Protein AF-A0A1F7IY94-F1 (afdb_monomer_lite)

Organism: NCBI:txid1802061

Secondary structure (DSSP, 8-state):
-------------------------------------TT-HHHHHHHHHHHHHT--HHHHHHHHHHHHHHHHHHHHHHHHHHHHHHHHTTSS-HHHHHHHHHHHHHHHHHHHHTHHHHHH--HHHHHHHHHHHHHHHHHHHHHHT--THHHH-STT---S------

Structure (mmCIF, N/CA/C/O backbone):
data_AF-A0A1F7IY94-F1
#
_entry.id   AF-A0A1F7IY94-F1
#
loop_
_atom_site.group_PDB
_atom_site.id
_atom_site.type_symbol
_atom_site.label_atom_id
_atom_site.label_alt_id
_atom_site.label_comp_id
_atom_site.label_asym_id
_atom_site.label_entity_id
_atom_site.label_seq_id
_atom_site.pdbx_PDB_ins_code
_atom_site.Cartn_x
_atom_site.Cartn_y
_atom_site.Cartn_z
_atom_site.occupancy
_atom_site.B_iso_or_equiv
_atom_site.auth_seq_id
_atom_site.auth_comp_id
_atom_site.auth_asym_id
_atom_site.auth_atom_id
_atom_site.pdbx_PDB_model_num
ATOM 1 N N . MET A 1 1 ? -64.932 -1.871 39.758 1.00 35.47 1 MET A N 1
ATOM 2 C CA . MET A 1 1 ? -64.225 -3.030 40.347 1.00 35.47 1 MET A CA 1
ATOM 3 C C . MET A 1 1 ? -63.151 -3.480 39.370 1.00 35.47 1 MET A C 1
ATOM 5 O O . MET A 1 1 ? -63.493 -3.590 38.206 1.00 35.47 1 MET A O 1
ATOM 9 N N . LYS A 1 2 ? -61.914 -3.664 39.872 1.00 35.47 2 LYS A N 1
ATOM 10 C CA . LYS A 1 2 ? -60.779 -4.486 39.374 1.00 35.47 2 LYS A CA 1
ATOM 11 C C . LYS A 1 2 ? -60.627 -4.614 37.843 1.00 35.47 2 LYS A C 1
ATOM 13 O O . LYS A 1 2 ? -61.488 -5.180 37.197 1.00 35.47 2 LYS A O 1
ATOM 18 N N . GLY A 1 3 ? -59.547 -4.176 37.206 1.00 33.84 3 GLY A N 1
ATOM 19 C CA . GLY A 1 3 ? -58.141 -4.282 37.603 1.00 33.84 3 GLY A CA 1
ATOM 20 C C . GLY A 1 3 ? -57.408 -5.108 36.538 1.00 33.84 3 GLY A C 1
ATOM 21 O O . GLY A 1 3 ? -57.983 -6.063 36.027 1.00 33.84 3 GLY A O 1
ATOM 22 N N . GLY A 1 4 ? -56.167 -4.744 36.208 1.00 34.94 4 GLY A N 1
ATOM 23 C CA . GLY A 1 4 ? -55.294 -5.575 35.373 1.00 34.94 4 GLY A CA 1
ATOM 24 C C . GLY A 1 4 ? -54.416 -4.788 34.408 1.00 34.94 4 GLY A C 1
ATOM 25 O O . GLY A 1 4 ? -54.701 -4.733 33.217 1.00 34.94 4 GLY A O 1
ATOM 26 N N . GLU A 1 5 ? -53.325 -4.215 34.918 1.00 45.38 5 GLU A N 1
ATOM 27 C CA . GLU A 1 5 ? -52.145 -3.938 34.099 1.00 45.38 5 GLU A CA 1
ATOM 28 C C . GLU A 1 5 ? -51.575 -5.262 33.573 1.00 45.38 5 GLU A C 1
ATOM 30 O O . GLU A 1 5 ? -51.439 -6.220 34.337 1.00 45.38 5 GLU A O 1
ATOM 35 N N . ILE A 1 6 ? -51.171 -5.307 32.300 1.00 51.66 6 ILE A N 1
ATOM 36 C CA . ILE A 1 6 ? -50.238 -6.332 31.824 1.00 51.66 6 ILE A CA 1
ATOM 37 C C . ILE A 1 6 ? -49.130 -5.665 31.013 1.00 51.66 6 ILE A C 1
ATOM 39 O O . ILE A 1 6 ? -49.302 -5.207 29.886 1.00 51.66 6 ILE A O 1
ATOM 43 N N . ASN A 1 7 ? -47.971 -5.639 31.654 1.00 47.88 7 ASN A N 1
ATOM 44 C CA . ASN A 1 7 ? -46.658 -5.316 31.128 1.00 47.88 7 ASN A CA 1
ATOM 45 C C . ASN A 1 7 ? -46.289 -6.313 30.009 1.00 47.88 7 ASN A C 1
ATOM 47 O O . ASN A 1 7 ? -46.307 -7.521 30.244 1.00 47.88 7 ASN A O 1
ATOM 51 N N . MET A 1 8 ? -45.916 -5.852 28.809 1.00 44.41 8 MET A N 1
ATOM 52 C CA . MET A 1 8 ? -45.341 -6.726 27.776 1.00 44.41 8 MET A CA 1
ATOM 53 C C . MET A 1 8 ? -44.124 -6.085 27.103 1.00 44.41 8 MET A C 1
ATOM 55 O O . MET A 1 8 ? -44.231 -5.399 26.091 1.00 44.41 8 MET A O 1
ATOM 59 N N . LYS A 1 9 ? -42.934 -6.402 27.626 1.00 50.72 9 LYS A N 1
ATOM 60 C CA . LYS A 1 9 ? -41.679 -6.356 26.866 1.00 50.72 9 LYS A CA 1
ATOM 61 C C . LYS A 1 9 ? -41.744 -7.429 25.775 1.00 50.72 9 LYS A C 1
ATOM 63 O O . LYS A 1 9 ? -41.566 -8.611 26.066 1.00 50.72 9 LYS A O 1
ATOM 68 N N . LYS A 1 10 ? -42.007 -7.043 24.527 1.00 41.78 10 LYS A N 1
ATOM 69 C CA . LYS A 1 10 ? -41.949 -7.945 23.367 1.00 41.78 10 LYS A CA 1
ATOM 70 C C . LYS A 1 10 ? -40.846 -7.485 22.423 1.00 41.78 10 LYS A C 1
ATOM 72 O O . LYS A 1 10 ? -40.872 -6.381 21.894 1.00 41.78 10 LYS A O 1
ATOM 77 N N . LYS A 1 11 ? -39.845 -8.354 22.298 1.00 38.78 11 LYS A N 1
ATOM 78 C CA . LYS A 1 11 ? -38.671 -8.239 21.435 1.00 38.78 11 LYS A CA 1
ATOM 79 C C . LYS A 1 11 ? -39.135 -8.025 19.991 1.00 38.78 11 LYS A C 1
ATOM 81 O O . LYS A 1 11 ? -39.915 -8.826 19.481 1.00 38.78 11 LYS A O 1
ATOM 86 N N . ILE A 1 12 ? -38.670 -6.949 19.363 1.00 38.97 12 ILE A N 1
ATOM 87 C CA . ILE A 1 12 ? -38.904 -6.669 17.946 1.00 38.97 12 ILE A CA 1
ATOM 88 C C . ILE A 1 12 ? -38.050 -7.662 17.154 1.00 38.97 12 ILE A C 1
ATOM 90 O O . ILE A 1 12 ? -36.837 -7.506 17.054 1.00 38.97 12 ILE A O 1
ATOM 94 N N . ILE A 1 13 ? -38.679 -8.721 16.647 1.00 39.72 13 ILE A N 1
ATOM 95 C CA . ILE A 1 13 ? -38.100 -9.580 15.614 1.00 39.72 13 ILE A CA 1
ATOM 96 C C . ILE A 1 13 ? -38.387 -8.867 14.294 1.00 39.72 13 ILE A C 1
ATOM 98 O O . ILE A 1 13 ? -39.515 -8.884 13.806 1.00 39.72 13 ILE A O 1
ATOM 102 N N . LEU A 1 14 ? -37.382 -8.169 13.769 1.00 31.89 14 LEU A N 1
ATOM 103 C CA . LEU A 1 14 ? -37.431 -7.571 12.440 1.00 31.89 14 LEU A CA 1
ATOM 104 C C . LEU A 1 14 ? -37.213 -8.697 11.410 1.00 31.89 14 LEU A C 1
ATOM 106 O O . LEU A 1 14 ? -36.177 -9.364 11.481 1.00 31.89 14 LEU A O 1
ATOM 110 N N . PRO A 1 15 ? -38.134 -8.952 10.465 1.00 37.03 15 PRO A N 1
ATOM 111 C CA . PRO A 1 15 ? -37.868 -9.890 9.385 1.00 37.03 15 PRO A CA 1
ATOM 112 C C . PRO A 1 15 ? -36.902 -9.222 8.399 1.00 37.03 15 PRO A C 1
ATOM 114 O O . PRO A 1 15 ? -37.279 -8.316 7.657 1.00 37.03 15 PRO A O 1
ATOM 117 N N . VAL A 1 16 ? -35.636 -9.644 8.411 1.00 37.59 16 VAL A N 1
ATOM 118 C CA . VAL A 1 16 ? -34.658 -9.265 7.385 1.00 37.59 16 VAL A CA 1
ATOM 119 C C . VAL A 1 16 ? -35.073 -9.951 6.086 1.00 37.59 16 VAL A C 1
ATOM 121 O O . VAL A 1 16 ? -34.890 -11.154 5.910 1.00 37.59 16 VAL A O 1
ATOM 124 N N . ILE A 1 17 ? -35.668 -9.172 5.185 1.00 33.41 17 ILE A N 1
ATOM 125 C CA . ILE A 1 17 ? -35.845 -9.539 3.782 1.00 33.41 17 ILE A CA 1
ATOM 126 C C . ILE A 1 17 ? -34.440 -9.628 3.186 1.00 33.41 17 ILE A C 1
ATOM 128 O O . ILE A 1 17 ? -33.802 -8.621 2.884 1.00 33.41 17 ILE A O 1
ATOM 132 N N . MET A 1 18 ? -33.931 -10.852 3.081 1.00 37.00 18 MET A N 1
ATOM 133 C CA . MET A 1 18 ? -32.660 -11.156 2.443 1.00 37.00 18 MET A CA 1
ATOM 134 C C . MET A 1 18 ? -32.858 -11.065 0.925 1.00 37.00 18 MET A C 1
ATOM 136 O O . MET A 1 18 ? -33.174 -12.051 0.262 1.00 37.00 18 MET A O 1
ATOM 140 N N . ALA A 1 19 ? -32.724 -9.858 0.374 1.00 37.06 19 ALA A N 1
ATOM 141 C CA . ALA A 1 19 ? -32.601 -9.666 -1.065 1.00 37.06 19 ALA A CA 1
ATOM 142 C C . ALA A 1 19 ? -31.211 -10.154 -1.495 1.00 37.06 19 ALA A C 1
ATOM 144 O O . ALA A 1 19 ? -30.219 -9.430 -1.440 1.00 37.06 19 ALA A O 1
ATOM 145 N N . THR A 1 20 ? -31.140 -11.425 -1.880 1.00 45.16 20 THR A N 1
ATOM 146 C CA . THR A 1 20 ? -30.009 -12.008 -2.594 1.00 45.16 20 THR A CA 1
ATOM 147 C C . THR A 1 20 ? -29.938 -11.375 -3.980 1.00 45.16 20 THR A C 1
ATOM 149 O O . THR A 1 20 ? -30.651 -11.762 -4.898 1.00 45.16 20 THR A O 1
ATOM 152 N N . VAL A 1 21 ? -29.050 -10.396 -4.139 1.00 36.06 21 VAL A N 1
ATOM 153 C CA . VAL A 1 21 ? -28.520 -10.021 -5.450 1.00 36.06 21 VAL A CA 1
ATOM 154 C C . VAL A 1 21 ? -27.035 -10.339 -5.417 1.00 36.06 21 VAL A C 1
ATOM 156 O O . VAL A 1 21 ? -26.196 -9.498 -5.111 1.00 36.06 21 VAL A O 1
ATOM 159 N N . ILE A 1 22 ? -26.712 -11.600 -5.711 1.00 45.59 22 ILE A N 1
ATOM 160 C CA . ILE A 1 22 ? -25.378 -11.978 -6.181 1.00 45.59 22 ILE A CA 1
ATOM 161 C C . ILE A 1 22 ? -25.279 -11.412 -7.598 1.00 45.59 22 ILE A C 1
ATOM 163 O O . ILE A 1 22 ? -25.566 -12.079 -8.586 1.00 45.59 22 ILE A O 1
ATOM 167 N N . GLY A 1 23 ? -24.955 -10.128 -7.678 1.00 34.75 23 GLY A N 1
ATOM 168 C CA . GLY A 1 23 ? -24.546 -9.461 -8.899 1.00 34.75 23 GLY A CA 1
ATOM 169 C C . GLY A 1 23 ? -23.034 -9.343 -8.887 1.00 34.75 23 GLY A C 1
ATOM 170 O O . GLY A 1 23 ? -22.514 -8.245 -8.730 1.00 34.75 23 GLY A O 1
ATOM 171 N N . VAL A 1 24 ? -22.317 -10.463 -9.017 1.00 38.16 24 VAL A N 1
ATOM 172 C CA . VAL A 1 24 ? -20.900 -10.412 -9.399 1.00 38.16 24 VAL A CA 1
ATOM 173 C C . VAL A 1 24 ? -20.884 -10.019 -10.872 1.00 38.16 24 VAL A C 1
ATOM 175 O O . VAL A 1 24 ? -20.818 -10.859 -11.766 1.00 38.16 24 VAL A O 1
ATOM 178 N N . SER A 1 25 ? -21.025 -8.725 -11.142 1.00 34.38 25 SER A N 1
ATOM 179 C CA . SER A 1 25 ? -20.635 -8.167 -12.424 1.00 34.38 25 SER A CA 1
ATOM 180 C C . SER A 1 25 ? -19.120 -8.282 -12.484 1.00 34.38 25 SER A C 1
ATOM 182 O O . SER A 1 25 ? -18.404 -7.447 -11.933 1.00 34.38 25 SER A O 1
ATOM 184 N N . ILE A 1 26 ? -18.643 -9.365 -13.097 1.00 38.12 26 ILE A N 1
ATOM 185 C CA . ILE A 1 26 ? -17.262 -9.494 -13.544 1.00 38.12 26 ILE A CA 1
ATOM 186 C C . ILE A 1 26 ? -17.045 -8.312 -14.485 1.00 38.12 26 ILE A C 1
ATOM 188 O O . ILE A 1 26 ? -17.477 -8.334 -15.637 1.00 38.12 26 ILE A O 1
ATOM 192 N N . LEU A 1 27 ? -16.452 -7.239 -13.963 1.00 42.97 27 LEU A N 1
ATOM 193 C CA . LEU A 1 27 ? -15.917 -6.176 -14.789 1.00 42.97 27 LEU A CA 1
ATOM 194 C C . LEU A 1 27 ? -14.857 -6.846 -15.652 1.00 42.97 27 LEU A C 1
ATOM 196 O O . LEU A 1 27 ? -13.815 -7.282 -15.165 1.00 42.97 27 LEU A O 1
ATOM 200 N N . SER A 1 28 ? -15.189 -6.997 -16.930 1.00 37.91 28 SER A N 1
ATOM 201 C CA . SER A 1 28 ? -14.262 -7.343 -17.990 1.00 37.91 28 SER A CA 1
ATOM 202 C C . SER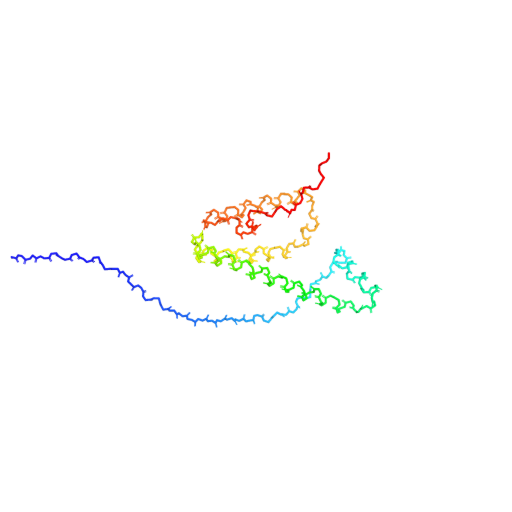 A 1 28 ? -13.040 -6.443 -17.843 1.00 37.91 28 SER A C 1
ATOM 204 O O . SER A 1 28 ? -13.123 -5.243 -18.113 1.00 37.91 28 SER A O 1
ATOM 206 N N . ALA A 1 29 ? -11.936 -7.005 -17.356 1.00 36.34 29 ALA A N 1
ATOM 207 C CA . ALA A 1 29 ? -10.670 -6.308 -17.262 1.00 36.34 29 ALA A CA 1
ATOM 208 C C . ALA A 1 29 ? -10.209 -6.011 -18.690 1.00 36.34 29 ALA A C 1
ATOM 210 O O . ALA A 1 29 ? -9.606 -6.849 -19.356 1.00 36.34 29 ALA A O 1
ATOM 211 N N . THR A 1 30 ? -10.543 -4.827 -19.198 1.00 33.59 30 THR A N 1
ATOM 212 C CA . THR A 1 30 ? -9.831 -4.273 -20.342 1.00 33.59 30 THR A CA 1
ATOM 213 C C . THR A 1 30 ? -8.368 -4.162 -19.922 1.00 33.59 30 THR A C 1
ATOM 215 O O . THR A 1 30 ? -8.116 -3.562 -18.870 1.00 33.59 30 THR A O 1
ATOM 218 N N . PRO A 1 31 ? -7.409 -4.727 -20.673 1.00 38.62 31 PRO A N 1
ATOM 219 C CA . PRO A 1 31 ? -6.003 -4.523 -20.373 1.00 38.62 31 PRO A CA 1
ATOM 220 C C . PRO A 1 31 ? -5.730 -3.020 -20.462 1.00 38.62 31 PRO A C 1
ATOM 222 O O . PRO A 1 31 ? -5.747 -2.425 -21.538 1.00 38.62 31 PRO A O 1
ATOM 225 N N . ALA A 1 32 ? -5.553 -2.377 -19.311 1.00 41.03 32 ALA A N 1
ATOM 226 C CA . ALA A 1 32 ? -5.057 -1.018 -19.268 1.00 41.03 32 ALA A CA 1
ATOM 227 C C . ALA A 1 32 ? -3.585 -1.091 -19.681 1.00 41.03 32 ALA A C 1
ATOM 229 O O . ALA A 1 32 ? -2.756 -1.621 -18.941 1.00 41.03 32 ALA A O 1
ATOM 230 N N . HIS A 1 33 ? -3.264 -0.596 -20.876 1.00 41.03 33 HIS A N 1
ATOM 231 C CA . HIS A 1 33 ? -1.879 -0.401 -21.282 1.00 41.03 33 HIS A CA 1
ATOM 232 C C . HIS A 1 33 ? -1.256 0.631 -20.339 1.00 41.03 33 HIS A C 1
ATOM 234 O O . HIS A 1 33 ? -1.517 1.829 -20.436 1.00 41.03 33 HIS A O 1
ATOM 240 N N . ALA A 1 34 ? -0.476 0.155 -19.371 1.00 44.91 34 ALA A N 1
ATOM 241 C CA . ALA A 1 34 ? 0.300 1.021 -18.505 1.00 44.91 34 ALA A CA 1
ATOM 242 C C . ALA A 1 34 ? 1.385 1.685 -19.359 1.00 44.91 34 ALA A C 1
ATOM 244 O O . ALA A 1 34 ? 2.249 0.995 -19.894 1.00 44.91 34 ALA A O 1
ATOM 245 N N . GLN A 1 35 ? 1.332 3.012 -19.486 1.00 39.19 35 GLN A N 1
ATOM 246 C CA . GLN A 1 35 ? 2.371 3.797 -20.144 1.00 39.19 35 GLN A CA 1
ATOM 247 C C . GLN A 1 35 ? 3.712 3.496 -19.463 1.00 39.19 35 GLN A C 1
ATOM 249 O O . GLN A 1 35 ? 3.924 3.793 -18.283 1.00 39.19 35 GLN A O 1
ATOM 254 N N . THR A 1 36 ? 4.585 2.801 -20.184 1.00 44.94 36 THR A N 1
ATOM 255 C CA . THR A 1 36 ? 5.885 2.380 -19.684 1.00 44.94 36 THR A CA 1
ATOM 256 C C . THR A 1 36 ? 6.800 3.597 -19.663 1.00 44.94 36 THR A C 1
ATOM 258 O O . THR A 1 36 ? 7.112 4.171 -20.700 1.00 44.94 36 THR A O 1
ATOM 261 N N . ASN A 1 37 ? 7.164 4.046 -18.466 1.00 51.50 37 ASN A N 1
ATOM 262 C CA . ASN A 1 37 ? 8.080 5.164 -18.281 1.00 51.50 37 ASN A CA 1
ATOM 263 C C . ASN A 1 37 ? 9.514 4.649 -18.486 1.00 51.50 37 ASN A C 1
ATOM 265 O O . ASN A 1 37 ? 9.951 3.846 -17.654 1.00 51.50 37 ASN A O 1
ATOM 269 N N . ASP A 1 38 ? 10.206 5.141 -19.527 1.00 50.19 38 ASP A N 1
ATOM 270 C CA . ASP A 1 38 ? 11.533 4.743 -20.074 1.00 50.19 38 ASP A CA 1
ATOM 271 C C . ASP A 1 38 ? 12.729 4.733 -19.090 1.00 50.19 38 ASP A C 1
ATOM 273 O O . ASP A 1 38 ? 13.883 4.566 -19.477 1.00 50.19 38 ASP A O 1
ATOM 277 N N . GLY A 1 39 ? 12.478 4.873 -17.787 1.00 53.69 39 GLY A N 1
ATOM 278 C CA . GLY A 1 39 ? 13.480 4.834 -16.719 1.00 53.69 39 GLY A CA 1
ATOM 279 C C . GLY A 1 39 ? 13.125 3.924 -15.543 1.00 53.69 39 GLY A C 1
ATOM 280 O O . GLY A 1 39 ? 13.816 3.947 -14.522 1.00 53.69 39 GLY A O 1
ATOM 281 N N . SER A 1 40 ? 12.050 3.131 -15.623 1.00 64.69 40 SER A N 1
ATOM 282 C CA . SER A 1 40 ? 11.700 2.244 -14.510 1.00 64.69 40 SER A CA 1
ATOM 283 C C . SER A 1 40 ? 12.700 1.073 -14.402 1.00 64.69 40 SER A C 1
ATOM 285 O O . SER A 1 40 ? 13.018 0.442 -15.413 1.00 64.69 40 SER A O 1
ATOM 287 N N . PRO A 1 41 ? 13.161 0.693 -13.189 1.00 68.25 41 PRO A N 1
ATOM 288 C CA . PRO A 1 41 ? 14.026 -0.480 -12.995 1.00 68.25 41 PRO A CA 1
ATOM 289 C C . PRO A 1 41 ? 13.456 -1.758 -13.625 1.00 68.25 41 PRO A C 1
ATOM 291 O O . PRO A 1 41 ? 14.196 -2.624 -14.085 1.00 68.25 41 PRO A O 1
ATOM 294 N N . PHE A 1 42 ? 12.127 -1.839 -13.682 1.00 76.25 42 PHE A N 1
ATOM 295 C CA . PHE A 1 42 ? 11.374 -2.899 -14.331 1.00 76.25 42 PHE A CA 1
ATOM 296 C C . PHE A 1 42 ? 11.636 -2.997 -15.842 1.00 76.25 42 PHE A C 1
ATOM 298 O O . PHE A 1 42 ? 11.961 -4.079 -16.322 1.00 76.25 42 PHE A O 1
ATOM 305 N N . GLN A 1 43 ? 11.585 -1.887 -16.585 1.00 77.81 43 GLN A N 1
ATOM 306 C CA . GLN A 1 43 ? 11.902 -1.901 -18.018 1.00 77.81 43 GLN A CA 1
ATOM 307 C C . GLN A 1 43 ? 13.357 -2.298 -18.280 1.00 77.81 43 GLN A C 1
ATOM 309 O O . GLN A 1 43 ? 13.616 -3.093 -19.178 1.00 77.81 43 GLN A O 1
ATOM 314 N N . SER A 1 44 ? 14.300 -1.837 -17.448 1.00 83.69 44 SER A N 1
ATOM 315 C CA . SER A 1 44 ? 15.710 -2.237 -17.588 1.00 83.69 44 SER A CA 1
ATOM 316 C C . SER A 1 44 ? 15.919 -3.751 -17.437 1.00 83.69 44 SER A C 1
ATOM 318 O O . SER A 1 44 ? 16.827 -4.322 -18.039 1.00 83.69 44 SER A O 1
ATOM 320 N N . LEU A 1 45 ? 15.080 -4.417 -16.634 1.00 88.81 45 LEU A N 1
ATOM 321 C CA . LEU A 1 45 ? 15.120 -5.866 -16.462 1.00 88.81 45 LEU A CA 1
ATOM 322 C C . LEU A 1 45 ? 14.536 -6.578 -17.684 1.00 88.81 45 LEU A C 1
ATOM 324 O O . LEU A 1 45 ? 15.147 -7.529 -18.166 1.00 88.81 45 LEU A O 1
ATOM 328 N N . ILE A 1 46 ? 13.397 -6.104 -18.195 1.00 89.00 46 ILE A N 1
ATOM 329 C CA . ILE A 1 46 ? 12.777 -6.635 -19.416 1.00 89.00 46 ILE A CA 1
ATOM 330 C C . ILE A 1 46 ? 13.755 -6.543 -20.583 1.00 89.00 46 ILE A C 1
ATOM 332 O O . ILE A 1 46 ? 14.007 -7.549 -21.239 1.00 89.00 46 ILE A O 1
ATOM 336 N N . GLN A 1 47 ? 14.380 -5.381 -20.773 1.00 88.75 47 GLN A N 1
ATOM 337 C CA . GLN A 1 47 ? 15.349 -5.166 -21.841 1.00 88.75 47 GLN A CA 1
ATOM 338 C C . GLN A 1 47 ? 16.535 -6.138 -21.745 1.00 88.75 47 GLN A C 1
ATOM 340 O O . GLN A 1 47 ? 16.883 -6.782 -22.729 1.00 88.75 47 GLN A O 1
ATOM 345 N N . LYS A 1 48 ? 17.097 -6.350 -20.545 1.00 92.00 48 LYS A N 1
ATOM 346 C CA . LYS A 1 48 ? 18.170 -7.342 -20.339 1.00 92.00 48 LYS A CA 1
ATOM 347 C C . LYS A 1 48 ? 17.735 -8.777 -20.642 1.00 92.00 48 LYS A C 1
ATOM 349 O O . LYS A 1 48 ? 18.559 -9.572 -21.087 1.00 92.00 48 LYS A O 1
ATOM 354 N N . ILE A 1 49 ? 16.482 -9.137 -20.359 1.00 93.19 49 ILE A N 1
ATOM 355 C CA . ILE A 1 49 ? 15.939 -10.474 -20.646 1.00 93.19 49 ILE A CA 1
ATOM 356 C C . ILE A 1 49 ? 15.760 -10.652 -22.156 1.00 93.19 49 ILE A C 1
ATOM 358 O O . ILE A 1 49 ? 16.220 -11.653 -22.704 1.00 93.19 49 ILE A O 1
ATOM 362 N N . VAL A 1 50 ? 15.162 -9.662 -22.820 1.00 94.12 50 VAL A N 1
ATOM 363 C CA . VAL A 1 50 ? 14.996 -9.610 -24.279 1.00 94.12 50 VAL A CA 1
ATOM 364 C C . VAL A 1 50 ? 16.348 -9.744 -24.975 1.00 94.12 50 VAL A C 1
ATOM 366 O O . VAL A 1 50 ? 16.533 -10.660 -25.770 1.00 94.12 50 VAL A O 1
ATOM 369 N N . GLU A 1 51 ? 17.329 -8.915 -24.610 1.00 94.31 51 GLU A N 1
ATOM 370 C CA . GLU A 1 51 ? 18.666 -8.925 -25.215 1.00 94.31 51 GLU A CA 1
ATOM 371 C C . GLU A 1 51 ? 19.421 -10.237 -24.959 1.00 94.31 51 GLU A C 1
ATOM 373 O O . GLU A 1 51 ? 20.096 -10.751 -25.849 1.00 94.31 51 GLU A O 1
ATOM 378 N N . LYS A 1 52 ? 19.316 -10.807 -23.750 1.00 95.56 52 LYS A N 1
ATOM 379 C CA . LYS A 1 52 ? 20.074 -12.012 -23.387 1.00 95.56 52 LYS A CA 1
ATOM 380 C C . LYS A 1 52 ? 19.512 -13.294 -23.996 1.00 95.56 52 LYS A C 1
ATOM 382 O O . LYS A 1 52 ? 20.282 -14.216 -24.263 1.00 95.56 52 LYS A O 1
ATOM 387 N N . PHE A 1 53 ? 18.195 -13.378 -24.155 1.00 96.56 53 PHE A N 1
ATOM 388 C CA . PHE A 1 53 ? 17.513 -14.598 -24.588 1.00 96.56 53 PHE A CA 1
ATOM 389 C C . PHE A 1 53 ? 16.880 -14.486 -25.980 1.00 96.56 53 PHE A C 1
ATOM 391 O O . PHE A 1 53 ? 16.368 -15.484 -26.476 1.00 96.56 53 PHE A O 1
ATOM 398 N N . GLY A 1 54 ? 16.939 -13.311 -26.618 1.00 93.50 54 GLY A N 1
ATOM 399 C CA . GLY A 1 54 ? 16.366 -13.075 -27.944 1.00 93.50 54 GLY A CA 1
ATOM 400 C C . GLY A 1 54 ? 14.844 -13.227 -27.965 1.00 93.50 54 GLY A C 1
ATOM 401 O O . GLY A 1 54 ? 14.309 -13.813 -28.900 1.00 93.50 54 GLY A O 1
ATOM 402 N N . LEU A 1 55 ? 14.166 -12.780 -26.905 1.00 95.25 55 LEU A N 1
ATOM 403 C CA . LEU A 1 55 ? 12.710 -12.888 -26.757 1.00 95.25 55 LEU A CA 1
ATOM 404 C C . LEU A 1 55 ? 12.005 -11.630 -27.267 1.00 95.25 55 LEU A C 1
ATOM 406 O O . LEU A 1 55 ? 12.561 -10.539 -27.195 1.00 95.25 55 LEU A O 1
ATOM 410 N N . GLU A 1 56 ? 10.752 -11.765 -27.695 1.00 92.75 56 GLU A N 1
ATOM 411 C CA . GLU A 1 56 ? 9.913 -10.616 -28.035 1.00 92.75 56 GLU A CA 1
ATOM 412 C C . GLU A 1 56 ? 9.562 -9.807 -26.779 1.00 92.75 56 GLU A C 1
ATOM 414 O O . GLU A 1 56 ? 9.107 -10.350 -25.768 1.00 92.75 56 GLU A O 1
ATOM 419 N N . GLN A 1 57 ? 9.748 -8.486 -26.834 1.00 88.00 57 GLN A N 1
ATOM 420 C CA . GLN A 1 57 ? 9.513 -7.606 -25.684 1.00 88.00 57 GLN A CA 1
ATOM 421 C C . GLN A 1 57 ? 8.062 -7.670 -25.192 1.00 88.00 57 GLN A C 1
ATOM 423 O O . GLN A 1 57 ? 7.830 -7.725 -23.984 1.00 88.00 57 GLN A O 1
ATOM 428 N N . ALA A 1 58 ? 7.101 -7.704 -26.119 1.00 89.94 58 ALA A N 1
ATOM 429 C CA . ALA A 1 58 ? 5.678 -7.765 -25.796 1.00 89.94 58 ALA A CA 1
ATOM 430 C C . ALA A 1 58 ? 5.318 -9.036 -25.008 1.00 89.94 58 ALA A C 1
ATOM 432 O O . ALA A 1 58 ? 4.552 -8.967 -24.046 1.00 89.94 58 ALA A O 1
ATOM 433 N N . ASP A 1 59 ? 5.918 -10.176 -25.358 1.00 91.31 59 ASP A N 1
ATOM 434 C CA . ASP A 1 59 ? 5.677 -11.448 -24.671 1.00 91.31 59 ASP A CA 1
ATOM 435 C C . ASP A 1 59 ? 6.251 -11.422 -23.253 1.00 91.31 59 ASP A C 1
ATOM 437 O O . ASP A 1 59 ? 5.594 -11.835 -22.294 1.00 91.31 59 ASP A O 1
ATOM 441 N N . VAL A 1 60 ? 7.460 -10.876 -23.090 1.00 92.12 60 VAL A N 1
ATOM 442 C CA . VAL A 1 60 ? 8.077 -10.717 -21.768 1.00 92.12 60 VAL A CA 1
ATOM 443 C C . VAL A 1 60 ? 7.230 -9.782 -20.897 1.00 92.12 60 VAL A C 1
ATOM 445 O O . VAL A 1 60 ? 6.920 -10.122 -19.754 1.00 92.12 60 VAL A O 1
ATOM 448 N N . GLU A 1 61 ? 6.800 -8.635 -21.428 1.00 88.69 61 GLU A N 1
ATOM 449 C CA . GLU A 1 61 ? 5.905 -7.704 -20.730 1.00 88.69 61 GLU A CA 1
ATOM 450 C C . GLU A 1 61 ? 4.596 -8.372 -20.300 1.00 88.69 61 GLU A C 1
ATOM 452 O O . GLU A 1 61 ? 4.180 -8.203 -19.149 1.00 88.69 61 GLU A O 1
ATOM 457 N N . ALA A 1 62 ? 3.979 -9.164 -21.180 1.00 89.62 62 ALA A N 1
ATOM 458 C CA . ALA A 1 62 ? 2.743 -9.881 -20.892 1.00 89.62 62 ALA A CA 1
ATOM 459 C C . ALA A 1 62 ? 2.908 -10.865 -19.724 1.00 89.62 62 ALA A C 1
ATOM 461 O O . ALA A 1 62 ? 2.096 -10.844 -18.798 1.00 89.62 62 ALA A O 1
ATOM 462 N N . VAL A 1 63 ? 3.990 -11.655 -19.696 1.00 92.81 63 VAL A N 1
ATOM 463 C CA . VAL A 1 63 ? 4.262 -12.591 -18.587 1.00 92.81 63 VAL A CA 1
ATOM 464 C C . VAL A 1 63 ? 4.416 -11.850 -17.259 1.00 92.81 63 VAL A C 1
ATOM 466 O O . VAL A 1 63 ? 3.869 -12.271 -16.237 1.00 92.81 63 VAL A O 1
ATOM 469 N N . PHE A 1 64 ? 5.132 -10.724 -17.239 1.00 88.19 64 PHE A N 1
ATOM 470 C CA . PHE A 1 64 ? 5.272 -9.947 -16.008 1.00 88.19 64 PHE A CA 1
ATOM 471 C C . PHE A 1 64 ? 3.953 -9.313 -15.560 1.00 88.19 64 PHE A C 1
ATOM 473 O O . PHE A 1 64 ? 3.684 -9.268 -14.357 1.00 88.19 64 PHE A O 1
ATOM 480 N N . GLN A 1 65 ? 3.140 -8.812 -16.492 1.00 87.31 65 GLN A N 1
ATOM 481 C CA . GLN A 1 65 ? 1.817 -8.273 -16.175 1.00 87.31 65 GLN A CA 1
ATOM 482 C C . GLN A 1 65 ? 0.905 -9.362 -15.606 1.00 87.31 65 GLN A C 1
ATOM 484 O O . GLN A 1 65 ? 0.285 -9.149 -14.563 1.00 87.31 65 GLN A O 1
ATOM 489 N N . GLU A 1 66 ? 0.880 -10.543 -16.225 1.00 87.56 66 GLU A N 1
ATOM 490 C CA . GLU A 1 66 ? 0.139 -11.698 -15.723 1.00 87.56 66 GLU A CA 1
ATOM 491 C C . GLU A 1 66 ? 0.599 -12.068 -14.311 1.00 87.56 66 GLU A C 1
ATOM 493 O O . GLU A 1 66 ? -0.216 -12.127 -13.388 1.00 87.56 66 GLU A O 1
ATOM 498 N N . HIS A 1 67 ? 1.908 -12.237 -14.108 1.00 89.31 67 HIS A N 1
ATOM 499 C CA . HIS A 1 67 ? 2.457 -12.578 -12.801 1.00 89.31 67 HIS A CA 1
ATOM 500 C C . HIS A 1 67 ? 2.123 -11.517 -11.746 1.00 89.31 67 HIS A C 1
ATOM 502 O O . HIS A 1 67 ? 1.731 -11.842 -10.626 1.00 89.31 67 HIS A O 1
ATOM 508 N N . ARG A 1 68 ? 2.211 -10.229 -12.094 1.00 85.56 68 ARG A N 1
ATOM 509 C CA . ARG A 1 68 ? 1.840 -9.132 -11.193 1.00 85.56 68 ARG A CA 1
ATOM 510 C C . ARG A 1 68 ? 0.366 -9.200 -10.800 1.00 85.56 68 ARG A C 1
ATOM 512 O O . ARG A 1 68 ? 0.053 -9.043 -9.621 1.00 85.56 68 ARG A O 1
ATOM 519 N N . ASN A 1 69 ? -0.521 -9.464 -11.755 1.00 87.19 69 ASN A N 1
ATOM 520 C CA . ASN A 1 69 ? -1.953 -9.611 -11.499 1.00 87.19 69 ASN A CA 1
ATOM 521 C C . ASN A 1 69 ? -2.238 -10.823 -10.601 1.00 87.19 69 ASN A C 1
ATOM 523 O O . ASN A 1 69 ? -3.006 -10.709 -9.646 1.00 87.19 69 ASN A O 1
ATOM 527 N N . GLN A 1 70 ? -1.563 -11.951 -10.839 1.00 88.19 70 GLN A N 1
ATOM 528 C CA . GLN A 1 70 ? -1.648 -13.133 -9.978 1.00 88.19 70 GLN A CA 1
ATOM 529 C C . GLN A 1 70 ? -1.194 -12.821 -8.546 1.00 88.19 70 GLN A C 1
ATOM 531 O O . GLN A 1 70 ? -1.881 -13.175 -7.588 1.00 88.19 70 GLN A O 1
ATOM 536 N N . MET A 1 71 ? -0.071 -12.120 -8.379 1.00 86.25 71 MET A N 1
ATOM 537 C CA . MET A 1 71 ? 0.438 -11.736 -7.060 1.00 86.25 71 MET A CA 1
ATOM 538 C C . MET A 1 71 ? -0.510 -10.781 -6.328 1.00 86.25 71 MET A C 1
ATOM 540 O O . MET A 1 71 ? -0.734 -10.947 -5.127 1.00 86.25 71 MET A O 1
ATOM 544 N N . HIS A 1 72 ? -1.111 -9.821 -7.035 1.00 84.06 72 HIS A N 1
ATOM 545 C CA . HIS A 1 72 ? -2.127 -8.929 -6.468 1.00 84.06 72 HIS A CA 1
ATOM 546 C C . HIS A 1 72 ? -3.365 -9.693 -6.003 1.00 84.06 72 HIS A C 1
ATOM 548 O O . HIS A 1 72 ? -3.802 -9.502 -4.869 1.00 84.06 72 HIS A O 1
ATOM 554 N N . ALA A 1 73 ? -3.879 -10.610 -6.825 1.00 87.38 73 ALA A N 1
ATOM 555 C CA . ALA A 1 73 ? -5.008 -11.459 -6.452 1.00 87.38 73 ALA A CA 1
ATOM 556 C C . ALA A 1 73 ? -4.684 -12.320 -5.218 1.00 87.38 73 ALA A C 1
ATOM 558 O O . ALA A 1 73 ? -5.471 -12.378 -4.274 1.00 87.38 73 ALA A O 1
ATOM 559 N N . GLN A 1 74 ? -3.490 -12.919 -5.165 1.00 88.19 74 GLN A N 1
ATOM 560 C CA . GLN A 1 74 ? -3.042 -13.683 -3.996 1.00 88.19 74 GLN A CA 1
ATOM 561 C C . GLN A 1 74 ? -2.922 -12.811 -2.740 1.00 88.19 74 GLN A C 1
ATOM 563 O O . GLN A 1 74 ? -3.271 -13.256 -1.645 1.00 88.19 74 GLN A O 1
ATOM 568 N N . MET A 1 75 ? -2.428 -1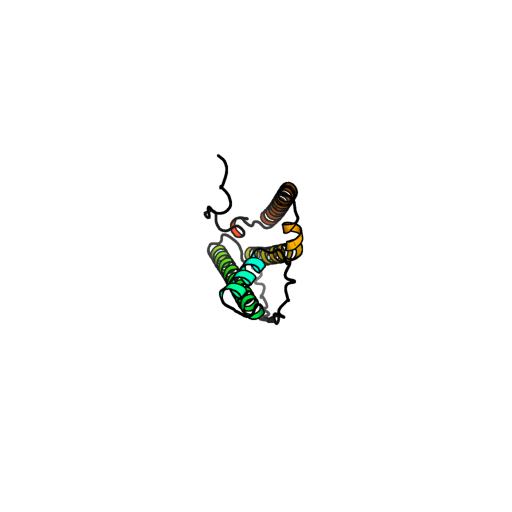1.576 -2.862 1.00 85.06 75 MET A N 1
ATOM 569 C CA . MET A 1 75 ? -2.366 -10.643 -1.735 1.00 85.06 75 MET A CA 1
ATOM 570 C C . MET A 1 75 ? -3.759 -10.277 -1.220 1.00 85.06 75 MET A C 1
ATOM 572 O O . MET A 1 75 ? -3.965 -10.292 -0.005 1.00 85.06 75 MET A O 1
ATOM 576 N N . GLN A 1 76 ? -4.706 -9.995 -2.119 1.00 87.75 76 GLN A N 1
ATOM 577 C CA . GLN A 1 76 ? -6.092 -9.695 -1.755 1.00 87.75 76 GLN A CA 1
ATOM 578 C C . GLN A 1 76 ? -6.744 -10.881 -1.038 1.00 87.75 76 GLN A C 1
ATOM 580 O O . GLN A 1 76 ? -7.269 -10.709 0.059 1.00 87.75 76 GLN A O 1
ATOM 585 N N . GLN A 1 77 ? -6.598 -12.095 -1.575 1.00 89.12 77 GLN A N 1
ATOM 586 C CA . GLN A 1 77 ? -7.108 -13.311 -0.937 1.00 89.12 77 GLN A CA 1
ATOM 587 C C . GLN A 1 77 ? -6.516 -13.521 0.461 1.00 89.12 77 GLN A C 1
ATOM 589 O O . GLN A 1 77 ? -7.244 -13.783 1.413 1.00 89.12 77 GLN A O 1
ATOM 594 N N . ARG A 1 78 ? -5.195 -13.364 0.629 1.00 88.62 78 ARG A N 1
ATOM 595 C CA . ARG A 1 78 ? -4.549 -13.499 1.948 1.00 88.62 78 ARG A CA 1
ATOM 596 C C . ARG A 1 78 ? -5.041 -12.456 2.946 1.00 88.62 78 ARG A C 1
ATOM 598 O O . ARG A 1 78 ? -5.161 -12.765 4.130 1.00 88.62 78 ARG A O 1
ATOM 605 N N . MET A 1 79 ? -5.278 -11.227 2.493 1.00 88.69 79 MET A N 1
ATOM 606 C CA . MET A 1 79 ? -5.852 -10.180 3.334 1.00 88.69 79 MET A CA 1
ATOM 607 C C . MET A 1 79 ? -7.271 -10.557 3.761 1.00 88.69 79 MET A C 1
ATOM 609 O O . MET A 1 79 ? -7.572 -10.515 4.950 1.00 88.69 79 MET A O 1
ATOM 613 N N . GLU A 1 80 ? -8.114 -10.978 2.821 1.00 90.19 80 GLU A N 1
ATOM 614 C CA . GLU A 1 80 ? -9.493 -11.365 3.107 1.00 90.19 80 GLU A CA 1
ATOM 615 C C . GLU A 1 80 ? -9.568 -12.548 4.081 1.00 90.19 80 GLU A C 1
ATOM 617 O O . GLU A 1 80 ? -10.307 -12.481 5.063 1.00 90.19 80 GLU A O 1
ATOM 622 N N . THR A 1 81 ? -8.735 -13.580 3.899 1.00 91.69 81 THR A N 1
ATOM 623 C CA . THR A 1 81 ? -8.630 -14.706 4.840 1.00 91.69 81 THR A CA 1
ATOM 624 C C . THR A 1 81 ? -8.302 -14.234 6.257 1.00 91.69 81 THR A C 1
ATOM 626 O O . THR A 1 81 ? -8.980 -14.626 7.203 1.00 91.69 81 THR A O 1
ATOM 629 N N . ARG A 1 82 ? -7.325 -13.334 6.424 1.00 89.31 82 ARG A N 1
ATOM 630 C CA . ARG A 1 82 ? -6.961 -12.788 7.747 1.00 89.31 82 ARG A CA 1
ATOM 631 C C . ARG A 1 82 ? -8.080 -11.964 8.376 1.00 89.31 82 ARG A C 1
ATOM 633 O O . ARG A 1 82 ? -8.255 -11.984 9.595 1.00 89.31 82 ARG A O 1
ATOM 640 N N . LEU A 1 83 ? -8.831 -11.218 7.568 1.00 91.69 83 LEU A N 1
ATOM 641 C CA . LEU A 1 83 ? -9.984 -10.468 8.061 1.00 91.69 83 LEU A CA 1
ATOM 642 C C . LEU A 1 83 ? -11.108 -11.414 8.488 1.00 91.69 83 LEU A C 1
ATOM 644 O O . LEU A 1 83 ? -11.677 -11.211 9.555 1.00 91.69 83 LEU A O 1
ATOM 648 N N . ASN A 1 84 ? -11.366 -12.485 7.735 1.00 92.06 84 ASN A N 1
ATOM 649 C CA . ASN A 1 84 ? -12.326 -13.525 8.118 1.00 92.06 84 ASN A CA 1
ATOM 650 C C . ASN A 1 84 ? -11.934 -14.216 9.433 1.00 92.06 84 ASN A C 1
ATOM 652 O O . ASN A 1 84 ? -12.782 -14.419 10.302 1.00 92.06 84 ASN A O 1
ATOM 656 N N . GLU A 1 85 ? -10.650 -14.529 9.618 1.00 90.62 85 GLU A N 1
ATOM 657 C CA . GLU A 1 85 ? -10.123 -15.037 10.891 1.00 90.62 85 GLU A CA 1
ATOM 658 C C . GLU A 1 85 ? -10.322 -14.020 12.023 1.00 90.62 85 GLU A C 1
ATOM 660 O O . GLU A 1 85 ? -10.739 -14.387 13.117 1.00 90.62 85 GLU A O 1
ATOM 665 N N . SER A 1 86 ? -10.096 -12.731 11.762 1.00 90.62 86 SER A N 1
ATOM 666 C CA . SER A 1 86 ? -10.281 -11.664 12.755 1.00 90.62 86 SER A CA 1
ATOM 667 C C . SER A 1 86 ? -11.752 -11.475 13.150 1.00 90.62 86 SER A C 1
ATOM 669 O O . SER A 1 86 ? -12.029 -11.208 14.320 1.00 90.62 86 SER A O 1
ATOM 671 N N . VAL A 1 87 ? -12.688 -11.656 12.208 1.00 93.00 87 VAL A N 1
ATOM 672 C CA . VAL A 1 87 ? -14.137 -11.689 12.479 1.00 93.00 87 VAL A CA 1
ATOM 673 C C . VAL A 1 87 ? -14.496 -12.921 13.306 1.00 93.00 87 VAL A C 1
ATOM 675 O O . VAL A 1 87 ? -15.163 -12.809 14.331 1.00 93.00 87 VAL A O 1
ATOM 678 N N . THR A 1 88 ? -13.997 -14.094 12.910 1.00 94.12 88 THR A N 1
ATOM 679 C CA . THR A 1 88 ? -14.243 -15.365 13.613 1.00 94.12 88 THR A CA 1
ATOM 680 C C . T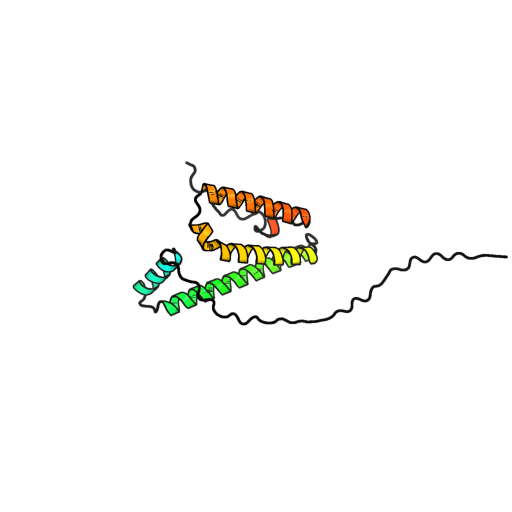HR A 1 88 ? -13.726 -15.325 15.053 1.00 94.12 88 THR A C 1
ATOM 682 O O . THR A 1 88 ? -14.402 -15.780 15.971 1.00 94.12 88 THR A O 1
ATOM 685 N N . ASN A 1 89 ? -12.559 -14.715 15.266 1.00 91.38 89 ASN A N 1
ATOM 686 C CA . ASN A 1 89 ? -11.953 -14.515 16.582 1.00 91.38 89 ASN A CA 1
ATOM 687 C C . ASN A 1 89 ? -12.604 -13.374 17.385 1.00 91.38 89 ASN A C 1
ATOM 689 O O . ASN A 1 89 ? -12.160 -13.082 18.495 1.00 91.38 89 ASN A O 1
ATOM 693 N N . GLY A 1 90 ? -13.608 -12.685 16.830 1.00 91.12 90 GLY A N 1
ATOM 694 C CA . GLY A 1 90 ? -14.296 -11.566 17.476 1.00 91.12 90 GLY A CA 1
ATOM 695 C C . GLY A 1 90 ? -13.421 -10.329 17.694 1.00 91.12 90 GLY A C 1
ATOM 696 O O . GLY A 1 90 ? -13.769 -9.468 18.496 1.00 91.12 90 GLY A O 1
ATOM 697 N N . THR A 1 91 ? -12.275 -10.236 17.011 1.00 91.75 91 THR A N 1
ATOM 698 C CA . THR A 1 91 ? -11.376 -9.072 17.094 1.00 91.75 91 THR A CA 1
ATOM 699 C C . THR A 1 91 ? -11.935 -7.880 16.321 1.00 91.75 91 THR A C 1
ATOM 701 O O . THR A 1 91 ? -11.698 -6.737 16.703 1.00 91.75 91 THR A O 1
ATOM 704 N N . ILE A 1 92 ? -12.681 -8.148 15.247 1.00 93.25 92 ILE A N 1
ATOM 705 C CA . ILE A 1 92 ? -13.427 -7.151 14.476 1.00 93.25 92 ILE A CA 1
ATOM 706 C C . ILE A 1 92 ? -14.836 -7.664 14.167 1.00 93.25 92 ILE A C 1
ATOM 708 O O . ILE A 1 92 ? -15.081 -8.869 14.204 1.00 93.25 92 ILE A O 1
ATOM 712 N N . THR A 1 93 ? -15.758 -6.765 13.832 1.00 95.62 93 THR A N 1
ATOM 713 C CA . THR A 1 93 ? -17.081 -7.130 13.299 1.00 95.62 93 THR A CA 1
ATOM 714 C C . THR A 1 93 ? -17.054 -7.291 11.775 1.00 95.62 93 THR A C 1
ATOM 716 O O . THR A 1 93 ? -16.100 -6.871 11.111 1.00 95.62 93 THR A O 1
ATOM 719 N N . GLU A 1 94 ? -18.111 -7.864 11.191 1.00 94.56 94 GLU A N 1
ATOM 720 C CA . GLU A 1 94 ? -18.232 -7.953 9.728 1.00 94.56 94 GLU A CA 1
ATOM 721 C C . GLU A 1 94 ? -18.300 -6.553 9.095 1.00 94.56 94 GLU A C 1
ATOM 723 O O . GLU A 1 94 ? -17.665 -6.304 8.074 1.00 94.56 94 GLU A O 1
ATOM 728 N N . GLU A 1 95 ? -18.972 -5.592 9.736 1.00 94.69 95 GLU A N 1
ATOM 729 C CA . GLU A 1 95 ? -19.011 -4.200 9.272 1.00 94.69 95 GLU A CA 1
ATOM 730 C C . GLU A 1 95 ? -17.609 -3.576 9.257 1.00 94.69 95 GLU A C 1
ATOM 732 O O . GLU A 1 95 ? -17.239 -2.889 8.303 1.00 94.69 95 GLU A O 1
ATOM 737 N N . GLN A 1 96 ? -16.795 -3.846 10.282 1.00 93.75 96 GLN A N 1
ATOM 738 C CA . GLN A 1 96 ? -15.411 -3.377 10.335 1.00 93.75 96 GLN A CA 1
ATOM 739 C C . GLN A 1 96 ? -14.545 -4.022 9.251 1.00 93.75 96 GLN A C 1
ATOM 741 O O . GLN A 1 96 ? -13.735 -3.328 8.637 1.00 93.75 96 GLN A O 1
ATOM 746 N N . LYS A 1 97 ? -14.740 -5.311 8.950 1.00 94.00 97 LYS A N 1
ATOM 747 C CA . LYS A 1 97 ? -14.086 -5.963 7.806 1.00 94.00 97 LYS A CA 1
ATOM 748 C C . LYS A 1 97 ? -14.424 -5.252 6.493 1.00 94.00 97 LYS A C 1
ATOM 750 O O . LYS A 1 97 ? -13.511 -4.949 5.727 1.00 94.00 97 LYS A O 1
ATOM 755 N N . GLN A 1 98 ? -15.696 -4.930 6.249 1.00 95.12 98 GLN A N 1
ATOM 756 C CA . GLN A 1 98 ? -16.102 -4.216 5.032 1.00 95.12 98 GLN A CA 1
ATOM 757 C C . GLN A 1 98 ? -15.465 -2.819 4.942 1.00 95.12 98 GLN A C 1
ATOM 759 O O . GLN A 1 98 ? -15.004 -2.409 3.876 1.00 95.12 98 GLN A O 1
ATOM 764 N N . LEU A 1 99 ? -15.356 -2.107 6.068 1.00 94.94 99 LEU A N 1
ATOM 765 C CA . LEU A 1 99 ? -14.641 -0.828 6.131 1.00 94.94 99 LEU A CA 1
ATOM 766 C C . LEU A 1 99 ? -13.151 -0.980 5.797 1.00 94.94 99 LEU A C 1
ATOM 768 O O . LEU A 1 99 ? -12.609 -0.150 5.066 1.00 94.94 99 LEU A O 1
ATOM 772 N N . VAL A 1 100 ? -12.494 -2.032 6.299 1.00 92.38 100 VAL A N 1
ATOM 773 C CA . VAL A 1 100 ? -11.086 -2.320 5.989 1.00 92.38 100 VAL A CA 1
ATOM 774 C C . VAL A 1 100 ? -10.891 -2.614 4.505 1.00 92.38 100 VAL A C 1
ATOM 776 O O . VAL A 1 100 ? -9.993 -2.029 3.900 1.00 92.38 100 VAL A O 1
ATOM 779 N N . LEU A 1 101 ? -11.732 -3.468 3.913 1.00 91.62 101 LEU A N 1
ATOM 780 C CA . LEU A 1 101 ? -11.664 -3.813 2.489 1.00 91.62 101 LEU A CA 1
ATOM 781 C C . LEU A 1 101 ? -11.807 -2.567 1.614 1.00 91.62 101 LEU A C 1
ATOM 783 O O . LEU A 1 101 ? -10.924 -2.273 0.809 1.00 91.62 101 LEU A O 1
ATOM 787 N N . LYS A 1 102 ? -12.844 -1.763 1.866 1.00 94.19 102 LYS A N 1
ATOM 788 C CA . LYS A 1 102 ? -13.060 -0.506 1.146 1.00 94.19 102 LYS A CA 1
ATOM 789 C C . LYS A 1 102 ? -11.870 0.443 1.288 1.00 94.19 102 LYS A C 1
ATOM 791 O O . LYS A 1 102 ? -11.404 1.019 0.307 1.00 94.19 102 LYS A O 1
ATOM 796 N N . LYS A 1 103 ? -11.341 0.606 2.505 1.00 93.25 103 LYS A N 1
ATOM 797 C CA . LYS A 1 103 ? -10.203 1.503 2.735 1.00 93.25 103 LYS A CA 1
ATOM 798 C C . LYS A 1 103 ? -8.928 1.001 2.061 1.00 93.25 103 LYS A C 1
ATOM 800 O O . LYS A 1 103 ? -8.120 1.809 1.605 1.00 93.25 103 LYS A O 1
ATOM 805 N N . HIS A 1 104 ? -8.740 -0.315 1.990 1.00 89.31 104 HIS A N 1
ATOM 806 C CA . HIS A 1 104 ? -7.631 -0.916 1.261 1.00 89.31 104 HIS A CA 1
ATOM 807 C C . HIS A 1 104 ? -7.709 -0.584 -0.232 1.00 89.31 104 HIS A C 1
ATOM 809 O O . HIS A 1 104 ? -6.718 -0.119 -0.790 1.00 89.31 104 HIS A O 1
ATOM 815 N N . GLU A 1 105 ? -8.875 -0.753 -0.855 1.00 89.62 105 GLU A N 1
ATOM 816 C CA . GLU A 1 105 ? -9.103 -0.402 -2.264 1.00 89.62 105 GLU A CA 1
ATOM 817 C C . GLU A 1 105 ? -8.849 1.086 -2.534 1.00 89.62 105 GLU A C 1
ATOM 819 O O . GLU A 1 105 ? -8.102 1.424 -3.452 1.00 89.62 105 GLU A O 1
ATOM 824 N N . GLU A 1 106 ? -9.379 1.975 -1.685 1.00 91.62 106 GLU A N 1
ATOM 825 C CA . GLU A 1 106 ? -9.127 3.421 -1.770 1.00 91.62 106 GLU A CA 1
ATOM 826 C C . GLU A 1 106 ? -7.623 3.739 -1.739 1.00 91.62 106 GLU A C 1
ATOM 828 O O . GLU A 1 106 ? -7.125 4.510 -2.561 1.00 91.62 106 GLU A O 1
ATOM 833 N N . MET A 1 107 ? -6.875 3.122 -0.816 1.00 88.81 107 MET A N 1
ATOM 834 C CA . MET A 1 107 ? -5.429 3.327 -0.705 1.00 88.81 107 MET A CA 1
ATOM 835 C C . MET A 1 107 ? -4.647 2.769 -1.896 1.00 88.81 107 MET A C 1
ATOM 837 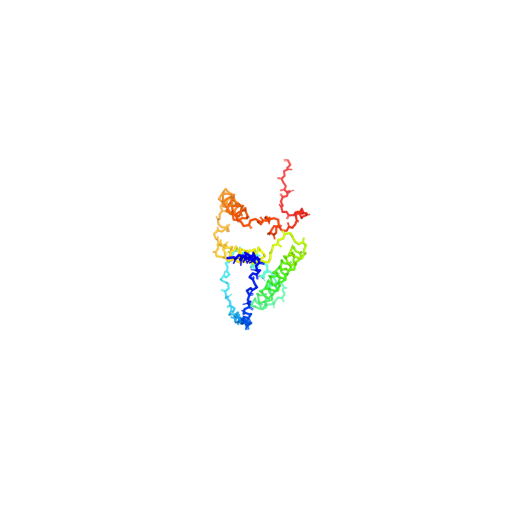O O . MET A 1 107 ? -3.612 3.336 -2.253 1.00 88.81 107 MET A O 1
ATOM 841 N N . GLN A 1 108 ? -5.083 1.653 -2.484 1.00 85.81 108 GLN A N 1
ATOM 842 C CA . GLN A 1 108 ? -4.441 1.089 -3.674 1.00 85.81 108 GLN A CA 1
ATOM 843 C C . GLN A 1 108 ? -4.667 1.993 -4.886 1.00 85.81 108 GLN A C 1
ATOM 845 O O . GLN A 1 108 ? -3.697 2.365 -5.546 1.00 85.81 108 GLN A O 1
ATOM 850 N N . ALA A 1 109 ? -5.902 2.449 -5.103 1.00 88.25 109 ALA A N 1
ATOM 851 C CA . ALA A 1 109 ? -6.225 3.391 -6.170 1.00 88.25 109 ALA A CA 1
ATOM 852 C C . ALA A 1 109 ? -5.444 4.710 -6.026 1.00 88.25 109 ALA A C 1
ATOM 854 O O . ALA A 1 109 ? -4.911 5.239 -7.002 1.00 88.25 109 ALA A O 1
ATOM 855 N N . GLU A 1 110 ? -5.307 5.226 -4.801 1.00 87.31 110 GLU A N 1
ATOM 856 C CA . GLU A 1 110 ? -4.495 6.414 -4.526 1.00 87.31 110 GLU A CA 1
ATOM 857 C C . GLU A 1 110 ? -3.008 6.187 -4.851 1.00 87.31 110 GLU A C 1
ATOM 859 O O . GLU A 1 110 ? -2.364 7.048 -5.453 1.00 87.31 110 GLU A O 1
ATOM 864 N N . ARG A 1 111 ? -2.448 5.027 -4.479 1.00 84.94 111 ARG A N 1
ATOM 865 C CA . ARG A 1 111 ? -1.050 4.678 -4.791 1.00 84.94 111 ARG A CA 1
ATOM 866 C C . ARG A 1 111 ? -0.810 4.579 -6.290 1.00 84.94 111 ARG A C 1
ATOM 868 O O . ARG A 1 111 ? 0.227 5.040 -6.756 1.00 84.94 111 ARG A O 1
ATOM 875 N N . GLU A 1 112 ? -1.738 3.978 -7.025 1.00 84.19 112 GLU A N 1
ATOM 876 C CA . GLU A 1 112 ? -1.652 3.859 -8.479 1.00 84.19 112 GLU A CA 1
ATOM 877 C C . GLU A 1 112 ? -1.728 5.228 -9.147 1.00 84.19 112 GLU A C 1
ATOM 879 O O . GLU A 1 112 ? -0.858 5.561 -9.950 1.00 84.19 112 GLU A O 1
ATOM 884 N N . LYS A 1 113 ? -2.693 6.061 -8.740 1.00 85.75 113 LYS A N 1
ATOM 885 C CA . LYS A 1 113 ? -2.856 7.426 -9.253 1.00 85.75 113 LYS A CA 1
ATOM 886 C C . LYS A 1 113 ? -1.629 8.302 -8.997 1.00 85.75 113 LYS A C 1
ATOM 888 O O . LYS A 1 113 ? -1.237 9.075 -9.864 1.00 85.75 113 LYS A O 1
ATOM 893 N N . ASN A 1 114 ? -1.020 8.181 -7.820 1.00 84.31 114 ASN A N 1
ATOM 894 C CA . ASN A 1 114 ? 0.092 9.039 -7.408 1.00 84.31 114 ASN A CA 1
ATOM 895 C C . ASN A 1 114 ? 1.469 8.427 -7.717 1.00 84.31 114 ASN A C 1
ATOM 897 O O . ASN A 1 114 ? 2.489 8.982 -7.307 1.00 84.31 114 ASN A O 1
ATOM 901 N N . ARG A 1 115 ? 1.533 7.281 -8.409 1.00 82.00 115 ARG A N 1
ATOM 902 C CA . ARG A 1 115 ? 2.763 6.495 -8.602 1.00 82.00 115 ARG A CA 1
ATOM 903 C C . ARG A 1 115 ? 3.934 7.321 -9.143 1.00 82.00 115 ARG A C 1
ATOM 905 O O . ARG A 1 115 ? 5.063 7.141 -8.686 1.00 82.00 115 ARG A O 1
ATOM 912 N N . ASP A 1 116 ? 3.685 8.196 -10.110 1.00 80.81 116 ASP A N 1
ATOM 913 C CA . ASP A 1 116 ? 4.731 9.029 -10.714 1.00 80.81 116 ASP A CA 1
ATOM 914 C C . ASP A 1 116 ? 5.108 10.211 -9.818 1.00 80.81 116 ASP A C 1
ATOM 916 O O . ASP A 1 116 ? 6.282 10.563 -9.708 1.00 80.81 116 ASP A O 1
ATOM 920 N N . THR A 1 117 ? 4.143 10.765 -9.082 1.00 83.25 117 THR A N 1
ATOM 921 C CA . THR A 1 117 ? 4.396 11.799 -8.071 1.00 83.25 117 THR A CA 1
ATOM 922 C C . THR A 1 117 ? 5.363 11.289 -7.001 1.00 83.25 117 THR A C 1
ATOM 924 O O . THR A 1 117 ? 6.350 11.952 -6.698 1.00 83.25 117 THR A O 1
ATOM 927 N N . TRP A 1 118 ? 5.147 10.073 -6.491 1.00 80.44 118 TRP A N 1
ATOM 928 C CA . TRP A 1 118 ? 6.009 9.461 -5.472 1.00 80.44 118 TRP A CA 1
ATOM 929 C C . TRP A 1 118 ? 7.449 9.216 -5.944 1.00 80.44 118 TRP A C 1
ATOM 931 O O . TRP A 1 118 ? 8.384 9.294 -5.139 1.00 80.44 118 TRP A O 1
ATOM 941 N N . GLN A 1 119 ? 7.641 8.923 -7.235 1.00 79.94 119 GLN A N 1
ATOM 942 C CA . GLN A 1 119 ? 8.973 8.729 -7.818 1.00 79.94 119 GLN A CA 1
ATOM 943 C C . GLN A 1 119 ? 9.786 10.027 -7.788 1.00 79.94 119 GLN A C 1
ATOM 945 O O . GLN A 1 119 ? 10.970 9.994 -7.451 1.00 79.94 119 GLN A O 1
ATOM 950 N N . ASN A 1 120 ? 9.128 11.158 -8.042 1.00 84.62 120 ASN A N 1
ATOM 951 C CA . ASN A 1 120 ? 9.771 12.464 -8.171 1.00 84.62 120 ASN A CA 1
ATOM 952 C C . ASN A 1 120 ? 9.911 13.236 -6.848 1.00 84.62 120 ASN A C 1
ATOM 954 O O . ASN A 1 120 ? 10.645 14.217 -6.804 1.00 84.62 120 ASN A O 1
ATOM 958 N N . MET A 1 121 ? 9.247 12.801 -5.772 1.00 87.56 121 MET A N 1
ATOM 959 C CA . MET A 1 121 ? 9.374 13.428 -4.451 1.00 87.56 121 MET A CA 1
ATOM 960 C C . MET A 1 121 ? 10.793 13.298 -3.878 1.00 87.56 121 MET A C 1
ATOM 962 O O . MET A 1 121 ? 11.407 12.226 -3.913 1.00 87.56 121 MET A O 1
ATOM 966 N N . THR A 1 122 ? 11.276 14.372 -3.258 1.00 92.75 122 THR A N 1
ATOM 967 C CA . THR A 1 122 ? 12.476 14.377 -2.414 1.00 92.75 122 THR A CA 1
ATOM 968 C C . THR A 1 122 ? 12.273 13.537 -1.149 1.00 92.75 122 THR A C 1
ATOM 970 O O . THR A 1 122 ? 11.161 13.147 -0.791 1.00 92.75 122 THR A O 1
ATOM 973 N N . GLN A 1 123 ? 13.356 13.238 -0.428 1.00 89.81 123 GLN A N 1
ATOM 974 C CA . GLN A 1 123 ? 13.257 12.489 0.827 1.00 89.81 123 GLN A CA 1
ATOM 975 C C . GLN A 1 123 ? 12.419 13.225 1.887 1.00 89.81 123 GLN A C 1
ATOM 977 O O . GLN A 1 123 ? 11.654 12.579 2.605 1.00 89.81 123 GLN A O 1
ATOM 982 N N . GLU A 1 124 ? 12.537 14.552 1.966 1.00 92.56 124 GLU A N 1
ATOM 983 C CA . GLU A 1 124 ? 11.770 15.382 2.902 1.00 92.56 124 GLU A CA 1
ATOM 984 C C . GLU A 1 124 ? 10.279 15.389 2.551 1.00 92.56 124 GLU A C 1
ATOM 986 O O . GLU A 1 124 ? 9.446 15.152 3.424 1.00 92.56 124 GLU A O 1
ATOM 991 N N . GLU A 1 125 ? 9.939 15.544 1.269 1.00 91.12 125 GLU A N 1
ATOM 992 C CA . GLU A 1 125 ? 8.551 15.479 0.796 1.00 91.12 125 GLU A CA 1
ATOM 993 C C . GLU A 1 125 ? 7.938 14.096 1.023 1.00 91.12 125 GLU A C 1
ATOM 995 O O . GLU A 1 125 ? 6.814 13.996 1.513 1.00 91.12 125 GLU A O 1
ATOM 1000 N N . ARG A 1 126 ? 8.686 13.015 0.754 1.00 87.94 126 ARG A N 1
ATOM 1001 C CA . ARG A 1 126 ? 8.221 11.651 1.056 1.00 87.94 126 ARG A CA 1
ATOM 1002 C C . ARG A 1 126 ? 7.946 11.477 2.544 1.00 87.94 126 ARG A C 1
ATOM 1004 O O . ARG A 1 126 ? 6.948 10.857 2.900 1.00 87.94 126 ARG A O 1
ATOM 1011 N N . LYS A 1 127 ? 8.817 11.997 3.415 1.00 89.44 127 LYS A N 1
ATOM 1012 C CA . LYS A 1 127 ? 8.626 11.918 4.869 1.00 89.44 127 LYS A CA 1
ATOM 1013 C C . LYS A 1 127 ? 7.368 12.676 5.294 1.00 89.44 127 LYS A C 1
ATOM 1015 O O . LYS A 1 127 ? 6.543 12.098 5.997 1.00 89.44 127 LYS A O 1
ATOM 1020 N N . ALA A 1 128 ? 7.201 13.912 4.828 1.00 93.31 128 ALA A N 1
ATOM 1021 C CA . ALA A 1 128 ? 6.030 14.729 5.134 1.00 93.31 128 ALA A CA 1
ATOM 1022 C C . ALA A 1 128 ? 4.725 14.065 4.655 1.00 93.31 128 ALA A C 1
ATOM 1024 O O . ALA A 1 128 ? 3.756 13.975 5.409 1.00 93.31 128 ALA A O 1
ATOM 1025 N N . GLU A 1 129 ? 4.713 13.518 3.437 1.00 89.75 129 GLU A N 1
ATOM 1026 C CA . GLU A 1 129 ? 3.548 12.811 2.897 1.00 89.75 129 GLU A CA 1
ATOM 1027 C C . GLU A 1 129 ? 3.267 11.504 3.661 1.00 89.75 129 GLU A C 1
ATOM 1029 O O . GLU A 1 129 ? 2.113 11.167 3.931 1.00 89.75 129 GLU A O 1
ATOM 1034 N N . HIS A 1 130 ? 4.304 10.774 4.089 1.00 86.81 130 HIS A N 1
ATOM 1035 C CA . HIS A 1 130 ? 4.137 9.603 4.952 1.00 86.81 130 HIS A CA 1
ATOM 1036 C C . HIS A 1 130 ? 3.541 9.956 6.317 1.00 86.81 130 HIS A C 1
ATOM 1038 O O . HIS A 1 130 ? 2.638 9.253 6.770 1.00 86.81 130 HIS A O 1
ATOM 1044 N N . GLU A 1 131 ? 4.019 11.016 6.969 1.00 90.19 131 GLU A N 1
ATOM 1045 C CA . GLU A 1 131 ? 3.488 11.485 8.256 1.00 90.19 131 GLU A CA 1
ATOM 1046 C C . GLU A 1 131 ? 2.019 11.893 8.129 1.00 90.19 131 GLU A C 1
ATOM 1048 O O . GLU A 1 131 ? 1.186 11.480 8.940 1.00 90.19 131 GLU A O 1
ATOM 1053 N N . LYS A 1 132 ? 1.680 12.616 7.058 1.00 92.06 132 LYS A N 1
ATOM 1054 C CA . LYS A 1 132 ? 0.302 12.988 6.739 1.00 92.06 132 LYS A CA 1
ATOM 1055 C C . LYS A 1 132 ? -0.590 11.758 6.560 1.00 92.06 132 LYS A C 1
ATOM 1057 O O . LYS A 1 132 ? -1.600 11.631 7.252 1.00 92.06 132 LYS A O 1
ATOM 1062 N N . ARG A 1 133 ? -0.196 10.806 5.708 1.00 89.56 133 ARG A N 1
ATOM 1063 C CA . ARG A 1 133 ? -0.974 9.575 5.478 1.00 89.56 133 ARG A CA 1
ATOM 1064 C C . ARG A 1 133 ? -1.089 8.717 6.736 1.00 89.56 133 ARG A C 1
ATOM 1066 O O . ARG A 1 133 ? -2.130 8.103 6.958 1.00 89.56 133 ARG A O 1
ATOM 1073 N N . GLN A 1 134 ? -0.060 8.680 7.586 1.00 88.69 134 GLN A N 1
ATOM 1074 C CA . GLN A 1 134 ? -0.140 8.004 8.884 1.00 88.69 134 GLN A CA 1
ATOM 1075 C C . GLN A 1 134 ? -1.158 8.669 9.813 1.00 88.69 134 GLN A C 1
ATOM 1077 O O . GLN A 1 134 ? -1.956 7.963 10.429 1.00 88.69 134 GLN A O 1
ATOM 1082 N N . ALA A 1 135 ? -1.163 10.001 9.902 1.00 93.19 135 ALA A N 1
ATOM 1083 C CA . ALA A 1 135 ? -2.123 10.737 10.722 1.00 93.19 135 ALA A CA 1
ATOM 1084 C C . ALA A 1 135 ? -3.567 10.522 10.237 1.00 93.19 135 ALA A C 1
ATOM 1086 O O . ALA A 1 135 ? -4.453 10.222 11.041 1.00 93.19 135 ALA A O 1
ATOM 1087 N N . GLU A 1 136 ? -3.791 10.594 8.923 1.00 93.00 136 GLU A N 1
ATOM 1088 C CA . GLU A 1 136 ? -5.095 10.335 8.304 1.00 93.00 136 GLU A CA 1
ATOM 1089 C C . GLU A 1 136 ? -5.573 8.902 8.563 1.00 93.00 136 GLU A C 1
ATOM 1091 O O . GLU A 1 136 ? -6.716 8.689 8.976 1.00 93.00 136 GLU A O 1
ATOM 1096 N N . MET A 1 137 ? -4.690 7.913 8.390 1.00 92.50 137 MET A N 1
ATOM 1097 C CA . MET A 1 137 ? -5.016 6.512 8.654 1.00 92.50 137 MET A CA 1
ATOM 1098 C C . MET A 1 137 ? -5.303 6.254 10.128 1.00 92.50 137 MET A C 1
ATOM 1100 O O . MET A 1 137 ? -6.249 5.533 10.439 1.00 92.50 137 MET A O 1
ATOM 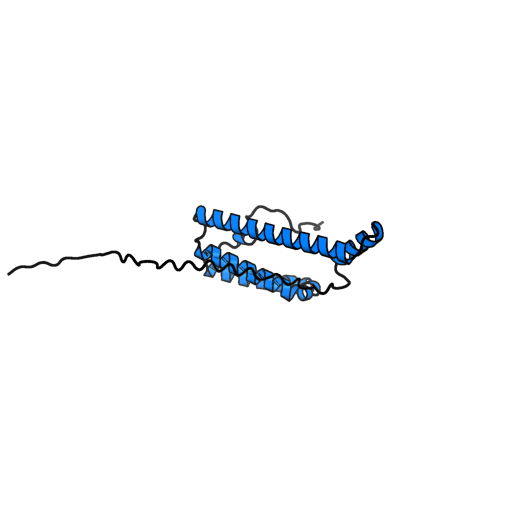1104 N N . LYS A 1 138 ? -4.534 6.856 11.040 1.00 92.44 138 LYS A N 1
ATOM 1105 C CA . LYS A 1 138 ? -4.768 6.740 12.481 1.00 92.44 138 LYS A CA 1
ATOM 1106 C C . LYS A 1 138 ? -6.127 7.311 12.870 1.00 92.44 138 LYS A C 1
ATOM 1108 O O . LYS A 1 138 ? -6.894 6.624 13.535 1.00 92.44 138 LYS A O 1
ATOM 1113 N N . SER A 1 139 ? -6.459 8.509 12.392 1.00 95.62 139 SER A N 1
ATOM 1114 C CA . SER A 1 139 ? -7.763 9.124 12.655 1.00 95.62 139 SER A CA 1
ATOM 1115 C C . SER A 1 139 ? -8.917 8.286 12.094 1.00 95.62 139 SER A C 1
ATOM 1117 O O . SER A 1 139 ? -9.917 8.057 12.778 1.00 95.62 139 SER A O 1
ATOM 1119 N N . TRP A 1 140 ? -8.768 7.768 10.871 1.00 95.44 140 TRP A N 1
ATOM 1120 C CA . TRP A 1 140 ? -9.753 6.868 10.273 1.00 95.44 140 TRP A CA 1
ATOM 1121 C C . TRP A 1 140 ? -9.918 5.581 11.095 1.00 95.44 140 TRP A C 1
ATOM 1123 O O . TRP A 1 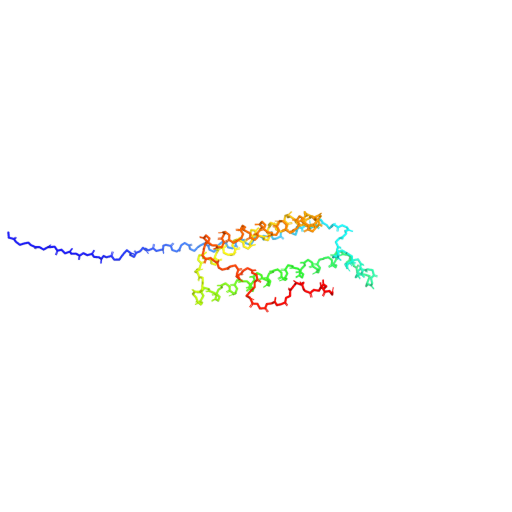140 ? -11.044 5.155 11.342 1.00 95.44 140 TRP A O 1
ATOM 1133 N N . ALA A 1 141 ? -8.823 4.978 11.553 1.00 93.94 141 ALA A N 1
ATOM 1134 C CA . ALA A 1 141 ? -8.848 3.737 12.315 1.00 93.94 141 ALA A CA 1
ATOM 1135 C C . ALA A 1 141 ? -9.502 3.927 13.694 1.00 93.94 141 ALA A C 1
ATOM 1137 O O . ALA A 1 141 ? -10.405 3.172 14.050 1.00 93.94 141 ALA A O 1
ATOM 1138 N N . GLU A 1 142 ? -9.135 4.989 14.419 1.00 94.12 142 GLU A N 1
ATOM 1139 C CA . GLU A 1 142 ? -9.726 5.351 15.715 1.00 94.12 142 GLU A CA 1
ATOM 1140 C C . GLU A 1 142 ? -11.234 5.594 15.603 1.00 94.12 142 GLU A C 1
ATOM 1142 O O . GLU A 1 142 ? -12.012 5.036 16.377 1.00 94.12 142 GLU A O 1
ATOM 1147 N N . LYS A 1 143 ? -11.667 6.356 14.590 1.00 96.31 143 LYS A N 1
ATOM 1148 C CA . LYS A 1 143 ? -13.088 6.650 14.351 1.00 96.31 143 LYS A CA 1
ATOM 1149 C C . LYS A 1 143 ? -13.928 5.393 14.112 1.00 96.31 143 LYS A C 1
ATOM 1151 O O . LYS A 1 143 ? -15.111 5.384 14.439 1.00 96.31 143 LYS A O 1
ATOM 1156 N N . ASN A 1 144 ? -13.332 4.357 13.527 1.00 94.38 144 ASN A N 1
ATOM 1157 C CA . ASN A 1 144 ? -14.020 3.113 13.185 1.00 94.38 144 ASN A CA 1
ATOM 1158 C C . ASN A 1 144 ? -13.734 1.970 14.180 1.00 94.38 144 ASN A C 1
ATOM 1160 O O . ASN A 1 144 ? -14.222 0.855 13.987 1.00 94.38 144 ASN A O 1
ATOM 1164 N N . GLY A 1 145 ? -12.952 2.222 15.238 1.00 92.75 145 GLY A N 1
ATOM 1165 C CA . GLY A 1 145 ? -12.563 1.202 16.216 1.00 92.75 145 GLY A CA 1
ATOM 1166 C C . GLY A 1 145 ? -11.724 0.067 15.618 1.00 92.75 145 GLY A C 1
ATOM 1167 O O . GLY A 1 145 ? -11.854 -1.078 16.040 1.00 92.75 145 GLY A O 1
ATOM 1168 N N . ILE A 1 146 ? -10.908 0.365 14.605 1.00 91.50 146 ILE A N 1
ATOM 1169 C CA . ILE A 1 146 ? -10.108 -0.603 13.844 1.00 91.50 146 ILE A CA 1
ATOM 1170 C C . ILE A 1 146 ? -8.646 -0.502 14.288 1.00 91.50 146 ILE A C 1
ATOM 1172 O O . ILE A 1 146 ? -8.107 0.594 14.424 1.00 91.50 146 ILE A O 1
ATOM 1176 N N . ASN A 1 147 ? -7.967 -1.636 14.479 1.00 89.00 147 ASN A N 1
ATOM 1177 C CA . ASN A 1 147 ? -6.520 -1.637 14.703 1.00 89.00 147 ASN A CA 1
ATOM 1178 C C . ASN A 1 147 ? -5.773 -1.515 13.358 1.00 89.00 147 ASN A C 1
ATOM 1180 O O . ASN A 1 147 ? -6.001 -2.302 12.438 1.00 89.00 147 ASN A O 1
ATOM 1184 N N . LEU A 1 148 ? -4.844 -0.559 13.259 1.00 85.50 148 LEU A N 1
ATOM 1185 C CA . LEU A 1 148 ? -3.986 -0.364 12.084 1.00 85.50 148 LEU A CA 1
ATOM 1186 C C . LEU A 1 148 ? -3.132 -1.590 11.728 1.00 85.50 148 LEU A C 1
ATOM 1188 O O . LEU A 1 148 ? -2.779 -1.751 10.560 1.00 85.50 148 LEU A O 1
ATOM 1192 N N . ASP A 1 149 ? -2.847 -2.480 12.683 1.00 82.38 149 ASP A N 1
ATOM 1193 C CA . ASP A 1 149 ? -2.112 -3.733 12.443 1.00 82.38 149 ASP A CA 1
ATOM 1194 C C . ASP A 1 149 ? -2.781 -4.618 11.365 1.00 82.38 149 ASP A C 1
ATOM 1196 O O . ASP A 1 149 ? -2.111 -5.422 10.713 1.00 82.38 149 ASP A O 1
ATOM 1200 N N . LEU A 1 150 ? -4.083 -4.426 11.109 1.00 81.50 150 LEU A N 1
ATOM 1201 C CA . LEU A 1 150 ? -4.825 -5.110 10.044 1.00 81.50 150 LEU A CA 1
ATOM 1202 C C . LEU A 1 150 ? -4.351 -4.724 8.631 1.00 81.50 150 LEU A C 1
ATOM 1204 O O . LEU A 1 150 ? -4.510 -5.513 7.702 1.00 81.50 150 LEU A O 1
ATOM 1208 N N . PHE A 1 151 ? -3.731 -3.551 8.462 1.00 73.25 151 PHE A N 1
ATOM 1209 C CA . PHE A 1 151 ? -3.222 -3.070 7.170 1.00 73.25 151 PHE A CA 1
ATOM 1210 C C . PHE A 1 151 ? -1.731 -3.323 6.970 1.00 73.25 151 PHE A C 1
ATOM 1212 O O . PHE A 1 151 ? -1.286 -3.518 5.839 1.00 73.25 151 PHE A O 1
ATOM 1219 N N . PHE A 1 152 ? -0.951 -3.305 8.049 1.00 66.94 152 PHE A N 1
ATOM 1220 C CA . PHE A 1 152 ? 0.512 -3.343 7.967 1.00 66.94 152 PHE A CA 1
ATOM 1221 C C . PHE A 1 152 ? 1.103 -4.743 8.147 1.00 66.94 152 PHE A C 1
ATOM 1223 O O . PHE A 1 152 ? 2.321 -4.906 8.179 1.00 66.94 152 PHE A O 1
ATOM 1230 N N . GLY A 1 153 ? 0.240 -5.762 8.183 1.00 57.53 153 GLY A N 1
ATOM 1231 C CA . GLY A 1 153 ? 0.624 -7.111 8.558 1.00 57.53 153 GLY A CA 1
ATOM 1232 C C . GLY A 1 153 ? 0.882 -7.171 10.059 1.00 57.53 153 GLY A C 1
ATOM 1233 O O . GLY A 1 153 ? 1.548 -6.311 10.629 1.00 57.53 153 GLY A O 1
ATOM 1234 N N . PHE A 1 154 ? 0.336 -8.199 10.703 1.00 41.50 154 PHE A N 1
ATOM 1235 C CA . PHE A 1 154 ? 0.537 -8.472 12.122 1.00 41.50 154 PHE A CA 1
ATOM 1236 C C . PHE A 1 154 ? 2.002 -8.239 12.532 1.00 41.50 154 PHE A C 1
ATOM 1238 O O . PHE A 1 154 ? 2.918 -8.797 11.921 1.00 41.50 154 PHE A O 1
ATOM 1245 N N . LYS A 1 155 ? 2.198 -7.401 13.558 1.00 42.97 155 LYS A N 1
ATOM 1246 C CA . LYS A 1 155 ? 3.455 -7.154 14.281 1.00 42.97 155 LYS A CA 1
ATOM 1247 C C . LYS A 1 155 ? 4.344 -8.409 14.300 1.00 42.97 155 LYS A C 1
ATOM 1249 O O . LYS A 1 155 ? 4.083 -9.345 15.049 1.00 42.97 155 LYS A O 1
ATOM 1254 N N . GLY A 1 156 ? 5.394 -8.433 13.478 1.00 35.84 156 GLY A N 1
ATOM 1255 C CA . GLY A 1 156 ? 6.313 -9.579 13.419 1.00 35.84 156 GLY A CA 1
ATOM 1256 C C . GLY A 1 156 ? 7.229 -9.660 12.197 1.00 35.84 156 GLY A C 1
ATOM 1257 O O . GLY A 1 156 ? 8.223 -10.379 12.232 1.00 35.84 156 GLY A O 1
ATOM 1258 N N . GLY A 1 157 ? 6.967 -8.900 11.134 1.00 35.44 157 GLY A N 1
ATOM 1259 C CA . GLY A 1 157 ? 7.869 -8.807 9.986 1.00 35.44 157 GLY A CA 1
ATOM 1260 C C . GLY A 1 157 ? 8.946 -7.744 10.182 1.00 35.44 157 GLY A C 1
ATOM 1261 O O . GLY A 1 157 ? 8.770 -6.603 9.768 1.00 35.44 157 GLY A O 1
ATOM 1262 N N . ARG A 1 158 ? 10.091 -8.109 10.772 1.00 42.84 158 ARG A N 1
ATOM 1263 C CA . ARG A 1 158 ? 11.350 -7.383 10.535 1.00 42.84 158 ARG A CA 1
ATOM 1264 C C . ARG A 1 158 ? 11.608 -7.394 9.027 1.00 42.84 158 ARG A C 1
ATOM 1266 O O . ARG A 1 158 ? 12.016 -8.415 8.485 1.00 42.84 158 ARG A O 1
ATOM 1273 N N . GLY A 1 159 ? 11.377 -6.276 8.354 1.00 42.41 159 GLY A N 1
ATOM 1274 C CA . GLY A 1 159 ? 11.700 -6.174 6.939 1.00 42.41 159 GLY A CA 1
ATOM 1275 C C . GLY A 1 159 ? 11.157 -4.913 6.307 1.00 42.41 159 GLY A C 1
ATOM 1276 O O . GLY A 1 159 ? 10.127 -4.984 5.667 1.00 42.41 159 GLY A O 1
ATOM 1277 N N . PHE A 1 160 ? 11.841 -3.789 6.528 1.00 41.53 160 PHE A N 1
ATOM 1278 C CA . PHE A 1 160 ? 12.161 -2.745 5.543 1.00 41.53 160 PHE A CA 1
ATOM 1279 C C . PHE A 1 160 ? 13.047 -1.702 6.256 1.00 41.53 160 PHE A C 1
ATOM 1281 O O . PHE A 1 160 ? 12.560 -0.873 7.014 1.00 41.53 160 PHE A O 1
ATOM 1288 N N . GLY A 1 161 ? 14.369 -1.782 6.050 1.00 40.97 161 GLY A N 1
ATOM 1289 C CA . GLY A 1 161 ? 15.300 -0.671 6.306 1.00 40.97 161 GLY A CA 1
ATOM 1290 C C . GLY A 1 161 ? 15.859 -0.504 7.729 1.00 40.97 161 GLY A C 1
ATOM 1291 O O . GLY A 1 161 ? 15.553 0.468 8.406 1.00 40.97 161 GLY A O 1
ATOM 1292 N N . HIS A 1 162 ? 16.764 -1.390 8.153 1.00 40.31 162 HIS A N 1
ATOM 1293 C CA . HIS A 1 162 ? 17.850 -1.046 9.095 1.00 40.31 162 HIS A CA 1
ATOM 1294 C C . HIS A 1 162 ? 19.202 -1.405 8.456 1.00 40.31 162 HIS A C 1
ATOM 1296 O O . HIS A 1 162 ? 19.996 -2.174 8.989 1.00 40.31 162 HIS A O 1
ATOM 1302 N N . GLY A 1 163 ? 19.425 -0.890 7.247 1.00 43.62 163 GLY A N 1
ATOM 1303 C CA . GLY A 1 163 ? 20.729 -0.894 6.594 1.00 43.62 163 GLY A CA 1
ATOM 1304 C C . GLY A 1 163 ? 21.291 0.523 6.610 1.00 43.62 163 GLY A C 1
ATOM 1305 O O . GLY A 1 163 ? 20.640 1.420 6.088 1.00 43.62 163 GLY A O 1
ATOM 1306 N N . PHE A 1 164 ? 22.491 0.670 7.178 1.00 44.31 164 PHE A N 1
ATOM 1307 C CA . PHE A 1 164 ? 23.333 1.876 7.261 1.00 44.31 164 PHE A CA 1
ATOM 1308 C C . PHE A 1 164 ? 23.017 2.884 8.377 1.00 44.31 164 PHE A C 1
ATOM 1310 O O . PHE A 1 164 ? 22.647 4.026 8.135 1.00 44.31 164 PHE A O 1
ATOM 1317 N N . ALA A 1 165 ? 23.324 2.483 9.609 1.00 36.88 165 ALA A N 1
ATOM 1318 C CA . ALA A 1 165 ? 24.047 3.363 10.522 1.00 36.88 165 ALA A CA 1
ATOM 1319 C C . ALA A 1 165 ? 25.325 2.619 10.931 1.00 36.88 165 ALA A C 1
ATOM 1321 O O . ALA A 1 165 ? 25.252 1.557 11.551 1.00 36.88 165 ALA A O 1
ATOM 1322 N N . LYS A 1 166 ? 26.473 3.125 10.486 1.00 36.38 166 LYS A N 1
ATOM 1323 C CA . LYS A 1 166 ? 27.773 2.822 11.079 1.00 36.38 166 LYS A CA 1
ATOM 1324 C C . LYS A 1 166 ? 28.223 4.076 11.806 1.00 36.38 166 LYS A C 1
ATOM 1326 O O . LYS A 1 166 ? 27.975 5.162 11.237 1.00 36.38 166 LYS A O 1
#

pLDDT: mean 73.62, std 23.17, range [31.89, 96.56]

Foldseek 3Di:
DDDDDDDDPDDDPDPPPPPDDPPPPPPPPDPDPDPDDPPDPVVVVLVCCCVVPVDDSVVSVVVVVVVVVVVVVVVLVVLLVVLVVCCVVVVDPPVVSVVVSVVVVVVVVVCVVCVVVCVPDDPVRNVVVVVVVVVVVVVVCVVSVHDPCSPVPHPDDPDDDPPDDD

Sequence (166 aa):
MKGGEINMKKKIILPVIMATVIGVSILSATPAHAQTNDGSPFQSLIQKIVEKFGLEQADVEAVFQEHRNQMHAQMQQRMETRLNESVTNGTITEEQKQLVLKKHEEMQAEREKNRDTWQNMTQEERKAEHEKRQAEMKSWAEKNGINLDLFFGFKGGRGFGHGFAK

Radius of gyration: 24.87 Å; chains: 1; bounding box: 92×31×68 Å